Protein AF-A0A920S930-F1 (afdb_monomer)

Secondary structure (DSSP, 8-state):
---HHHHHHHTS------GGGSTTSSTHHHHHHHHHHHS-TT--------SSHHHHHHHTTSTT-------S---------PPP-

pLDDT: mean 71.43, std 22.7, range [26.98, 94.38]

Radius of gyration: 18.14 Å; Cα contacts (8 Å, |Δi|>4): 68; chains: 1; bounding box: 39×32×46 Å

Foldseek 3Di:
DWDPVVCVVVVHTDDDPLQCPPPLRHPLLVVLQVVVVPDDPPPPEDDDDDLDSNLSSNVPNDPDHDPPRPNDPDDDDDDDDDDDD

Solvent-accessible surface area (backbone atoms only — not comparable to full-atom values): 5664 Å² total; per-residue (Å²): 94,70,51,71,71,60,20,66,75,67,76,45,92,58,77,52,84,70,37,58,76,34,99,55,50,31,63,43,34,59,57,37,37,56,56,59,71,70,51,58,92,83,67,86,76,83,88,79,95,51,80,47,58,57,35,51,11,45,43,71,60,44,104,75,50,76,71,82,72,78,70,60,100,66,83,85,84,86,89,81,86,80,86,77,131

Mean predicted aligned error: 12.05 Å

Structure (mmCIF, N/CA/C/O backbone):
data_AF-A0A920S930-F1
#
_entry.id   AF-A0A920S930-F1
#
loop_
_atom_site.group_PDB
_atom_site.id
_atom_site.type_symbol
_atom_site.label_atom_id
_atom_site.label_alt_id
_atom_site.label_comp_id
_atom_site.label_asym_id
_atom_site.label_entity_id
_atom_site.label_seq_id
_atom_site.pdbx_PDB_ins_code
_atom_site.Cartn_x
_atom_site.Cartn_y
_atom_site.Cartn_z
_atom_site.occupancy
_atom_site.B_iso_or_equiv
_atom_site.auth_seq_i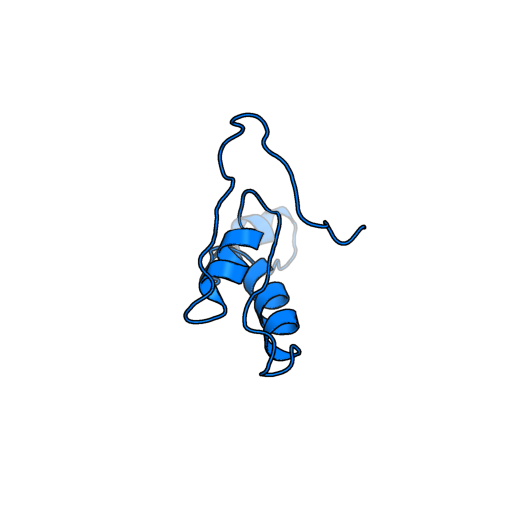d
_atom_site.auth_comp_id
_atom_site.auth_asym_id
_atom_site.auth_atom_id
_atom_site.pdbx_PDB_model_num
ATOM 1 N N . MET A 1 1 ? -6.146 -2.694 14.802 1.00 81.56 1 MET A N 1
ATOM 2 C CA . MET A 1 1 ? -5.650 -1.909 15.953 1.00 81.56 1 MET A CA 1
ATOM 3 C C . MET A 1 1 ? -6.774 -0.981 16.375 1.00 81.56 1 MET A C 1
ATOM 5 O O . MET A 1 1 ? -7.462 -0.492 15.488 1.00 81.56 1 MET A O 1
ATOM 9 N N . THR A 1 2 ? -7.006 -0.795 17.670 1.00 88.69 2 THR A N 1
ATOM 10 C CA . THR A 1 2 ? -8.097 0.029 18.226 1.00 88.69 2 THR A CA 1
ATOM 11 C C . THR A 1 2 ? -7.535 0.898 19.355 1.00 88.69 2 THR A C 1
ATOM 13 O O . THR A 1 2 ? -6.439 0.623 19.846 1.00 88.69 2 THR A O 1
ATOM 16 N N . SER A 1 3 ? -8.238 1.968 19.733 1.00 90.25 3 SER A N 1
ATOM 17 C CA . SER A 1 3 ? -7.827 2.859 20.825 1.00 90.25 3 SER A CA 1
ATOM 18 C C . SER A 1 3 ? -9.010 3.145 21.740 1.00 90.25 3 SER A C 1
ATOM 20 O O . SER A 1 3 ? -9.993 3.740 21.305 1.00 90.25 3 SER A O 1
ATOM 22 N N . THR A 1 4 ? -8.904 2.741 23.006 1.00 90.81 4 THR A N 1
ATOM 23 C CA . THR A 1 4 ? -9.978 2.892 23.997 1.00 90.81 4 THR A CA 1
ATOM 24 C C . THR A 1 4 ? -10.328 4.358 24.249 1.00 90.81 4 THR A C 1
ATOM 26 O O . THR A 1 4 ? -11.500 4.711 24.220 1.00 90.81 4 THR A O 1
ATOM 29 N N . SER A 1 5 ? -9.332 5.239 24.385 1.00 92.19 5 SER A N 1
ATOM 30 C CA . SER A 1 5 ? -9.563 6.667 24.656 1.00 92.19 5 SER A CA 1
ATOM 31 C C . SER A 1 5 ? -10.307 7.382 23.524 1.00 92.19 5 SER A C 1
ATOM 33 O O . SER A 1 5 ? -11.177 8.216 23.772 1.00 92.19 5 SER A O 1
ATOM 35 N N . LEU A 1 6 ? -9.992 7.047 22.269 1.00 89.25 6 LEU A N 1
ATOM 36 C CA . LEU A 1 6 ? -10.685 7.612 21.109 1.00 89.25 6 LEU A CA 1
ATOM 37 C C . LEU A 1 6 ? -12.100 7.051 20.977 1.00 89.25 6 LEU A C 1
ATOM 39 O O . LEU A 1 6 ? -13.011 7.800 20.630 1.00 89.25 6 LEU A O 1
ATOM 43 N N . ASN A 1 7 ? -12.290 5.770 21.297 1.00 92.44 7 ASN A N 1
ATOM 44 C CA . ASN A 1 7 ? -13.610 5.155 21.284 1.00 92.44 7 ASN A CA 1
ATOM 45 C C . ASN A 1 7 ? -14.541 5.790 22.329 1.00 92.44 7 ASN A C 1
ATOM 47 O O . ASN A 1 7 ? -15.685 6.099 22.014 1.00 92.44 7 ASN A O 1
ATOM 51 N N . GLU A 1 8 ? -14.043 6.047 23.542 1.00 93.25 8 GLU A N 1
ATOM 52 C CA . GLU A 1 8 ? -14.797 6.718 24.611 1.00 93.25 8 GLU A CA 1
ATOM 53 C C . GLU A 1 8 ? -15.124 8.174 24.261 1.00 93.25 8 GLU A C 1
ATOM 55 O O . GLU A 1 8 ? -16.247 8.624 24.474 1.00 93.25 8 GLU A O 1
ATOM 60 N N . THR A 1 9 ? -14.172 8.899 23.664 1.00 94.38 9 THR A N 1
ATOM 61 C CA . THR A 1 9 ? -14.369 10.306 23.269 1.00 94.38 9 THR A CA 1
ATOM 62 C C . THR A 1 9 ? -15.431 10.457 22.177 1.00 94.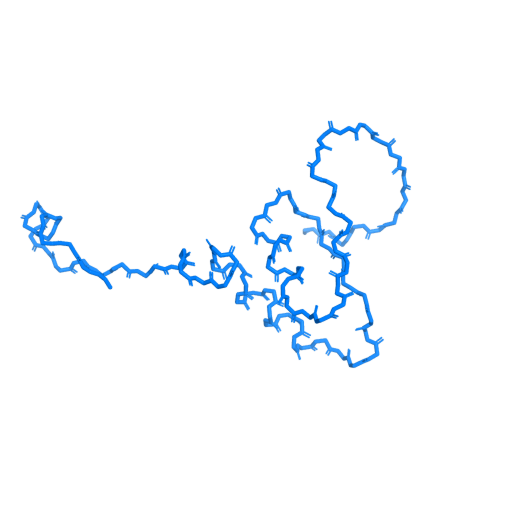38 9 THR A C 1
ATOM 64 O O . THR A 1 9 ? -16.162 11.444 22.154 1.00 94.38 9 THR A O 1
ATOM 67 N N . LEU A 1 10 ? -15.511 9.496 21.252 1.00 91.62 10 LEU A N 1
ATOM 68 C CA . LEU A 1 10 ? -16.391 9.561 20.081 1.00 91.62 10 LEU A CA 1
ATOM 69 C C . LEU A 1 10 ? -17.646 8.685 20.213 1.00 91.62 10 LEU A C 1
ATOM 71 O O . LEU A 1 10 ? -18.489 8.706 19.319 1.00 91.62 10 LEU A O 1
ATOM 75 N N . GLY A 1 11 ? -17.775 7.919 21.302 1.00 92.69 11 GLY A N 1
ATOM 76 C CA . GLY A 1 11 ? -18.889 6.995 21.534 1.00 92.69 11 GLY A CA 1
ATOM 77 C C . GLY A 1 11 ? -19.025 5.903 20.466 1.00 92.69 11 GLY A C 1
ATOM 78 O O . GLY A 1 11 ? -20.134 5.439 20.211 1.00 92.69 11 GLY A O 1
ATOM 79 N N . ALA A 1 12 ? -17.927 5.523 19.806 1.00 91.81 12 ALA A N 1
ATOM 80 C CA . ALA A 1 12 ? -17.923 4.607 18.664 1.00 91.81 12 ALA A CA 1
ATOM 81 C C . ALA A 1 12 ? -16.707 3.670 18.685 1.00 91.81 12 ALA A C 1
ATOM 83 O O . ALA A 1 12 ? -15.661 4.011 19.228 1.00 91.81 12 ALA A O 1
ATOM 84 N N . GLU A 1 13 ? -16.809 2.502 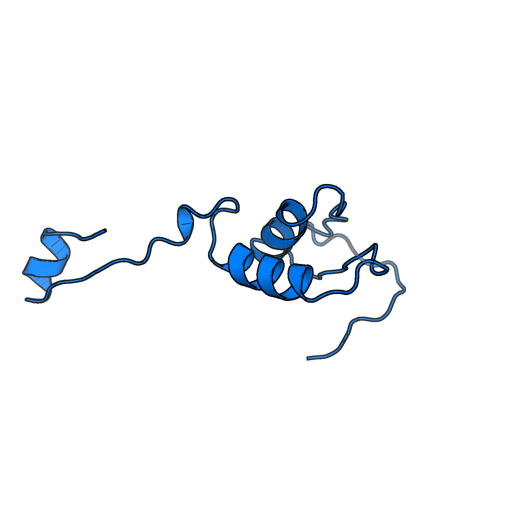18.048 1.00 92.00 13 GLU A N 1
ATOM 85 C CA . GLU A 1 13 ? -15.666 1.597 17.885 1.00 92.00 13 GLU A CA 1
ATOM 86 C C . GLU A 1 13 ? -14.848 1.944 16.635 1.00 92.00 13 GLU A C 1
ATOM 88 O O . GLU A 1 13 ? -15.277 1.720 15.501 1.00 92.00 13 GLU A O 1
ATOM 93 N N . LEU A 1 14 ? -13.639 2.473 16.836 1.00 90.94 14 LEU A N 1
ATOM 94 C CA . LEU A 1 14 ? -12.718 2.807 15.756 1.00 90.94 14 LEU A CA 1
ATOM 95 C C . LEU A 1 14 ? -11.703 1.697 15.502 1.00 90.94 14 LEU A C 1
ATOM 97 O O . LEU A 1 14 ? -10.979 1.255 16.399 1.00 90.94 14 LEU A O 1
ATOM 101 N N . PHE A 1 15 ? -11.573 1.331 14.228 1.00 92.56 15 PHE A N 1
ATOM 102 C CA . PHE A 1 15 ? -10.587 0.373 13.748 1.00 92.56 15 PHE A CA 1
ATOM 103 C C . PHE A 1 15 ? -9.565 1.063 12.846 1.00 92.56 15 PHE A C 1
ATOM 105 O O . PHE A 1 15 ? -9.895 1.618 11.800 1.00 92.56 15 PHE A O 1
ATOM 112 N N . PHE A 1 16 ? -8.292 0.981 13.225 1.00 90.44 16 PHE A N 1
ATOM 113 C CA . PHE A 1 16 ? -7.185 1.546 12.462 1.00 90.44 16 PHE A CA 1
ATOM 114 C C . PHE A 1 16 ? -6.585 0.506 11.519 1.00 90.44 16 PHE A C 1
ATOM 116 O O . PHE A 1 16 ? -6.127 -0.566 11.946 1.00 90.44 16 PHE A O 1
ATOM 123 N N . LYS A 1 17 ? -6.532 0.854 10.229 1.00 90.38 17 LYS A N 1
ATOM 124 C CA . LYS A 1 17 ? -5.771 0.115 9.222 1.00 90.38 17 LYS A CA 1
ATOM 125 C C . LYS A 1 17 ? -4.337 0.647 9.167 1.00 90.38 17 LYS A C 1
ATOM 127 O O . LYS A 1 17 ? -4.031 1.612 8.475 1.00 90.38 17 LYS A O 1
ATOM 132 N N . CYS A 1 18 ? -3.457 0.003 9.922 1.00 88.31 18 CYS A N 1
ATOM 133 C CA . CYS A 1 18 ? -2.073 0.431 10.116 1.00 88.31 18 CYS A CA 1
ATOM 134 C C . CYS A 1 18 ? -1.151 -0.002 8.965 1.00 88.31 18 CYS A C 1
ATOM 136 O O . CYS A 1 18 ? -0.357 -0.932 9.091 1.00 88.31 18 CYS A O 1
ATOM 138 N N . GLU A 1 19 ? -1.245 0.675 7.821 1.00 89.31 19 GLU A N 1
ATOM 139 C CA . GLU A 1 19 ? -0.376 0.415 6.660 1.00 89.31 19 GLU A CA 1
ATOM 140 C C . GLU A 1 19 ? 1.080 0.883 6.862 1.00 89.31 19 GLU A C 1
ATOM 142 O O . GLU A 1 19 ? 1.948 0.579 6.047 1.00 89.31 19 GLU A O 1
ATOM 147 N N . ASN A 1 20 ? 1.376 1.573 7.966 1.00 86.31 20 ASN A N 1
ATOM 148 C CA . ASN A 1 20 ? 2.734 1.921 8.393 1.00 86.31 20 ASN A CA 1
ATOM 149 C C . ASN A 1 20 ? 3.585 0.695 8.773 1.00 86.31 20 ASN A C 1
ATOM 151 O O . ASN A 1 20 ? 4.805 0.794 8.792 1.00 86.31 20 ASN A O 1
ATOM 155 N N . PHE A 1 21 ? 2.967 -0.457 9.057 1.00 87.56 21 PHE A N 1
ATOM 156 C CA . PHE A 1 21 ? 3.685 -1.712 9.324 1.00 87.56 21 PHE A CA 1
ATOM 157 C C . PHE A 1 21 ? 3.993 -2.525 8.061 1.00 87.56 21 PHE A C 1
ATOM 159 O O . PHE A 1 21 ? 4.554 -3.616 8.143 1.00 87.56 21 PHE A O 1
ATOM 166 N N . GLN A 1 22 ? 3.611 -2.029 6.884 1.00 84.69 22 GLN A N 1
ATOM 167 C CA . GLN A 1 22 ? 3.984 -2.652 5.621 1.00 84.69 22 GLN A CA 1
ATOM 168 C C . GLN A 1 22 ? 5.510 -2.590 5.423 1.00 84.69 22 GLN A C 1
ATOM 170 O O . GLN A 1 22 ? 6.150 -1.683 5.947 1.00 84.69 22 GLN A O 1
ATOM 175 N N . ARG A 1 23 ? 6.108 -3.506 4.641 1.00 82.56 23 ARG A N 1
ATOM 176 C CA . ARG A 1 23 ? 7.585 -3.627 4.509 1.00 82.56 23 ARG A CA 1
ATOM 177 C C . ARG A 1 23 ? 8.306 -2.316 4.163 1.00 82.56 23 ARG A C 1
ATOM 179 O O . ARG A 1 23 ? 9.450 -2.142 4.558 1.00 82.56 23 ARG A O 1
ATOM 186 N N . THR A 1 24 ? 7.650 -1.400 3.452 1.00 84.81 24 THR A N 1
ATOM 187 C CA . THR A 1 24 ? 8.211 -0.090 3.067 1.00 84.81 24 THR A CA 1
ATOM 188 C C . THR A 1 24 ? 7.665 1.076 3.889 1.00 84.81 24 THR A C 1
ATOM 190 O O . THR A 1 24 ? 7.759 2.231 3.481 1.00 84.81 24 THR A O 1
ATOM 193 N N . GLY A 1 25 ? 7.040 0.786 5.030 1.00 85.12 25 GLY A N 1
ATOM 194 C CA . GLY A 1 25 ? 6.462 1.779 5.931 1.00 85.12 25 GLY A CA 1
ATOM 195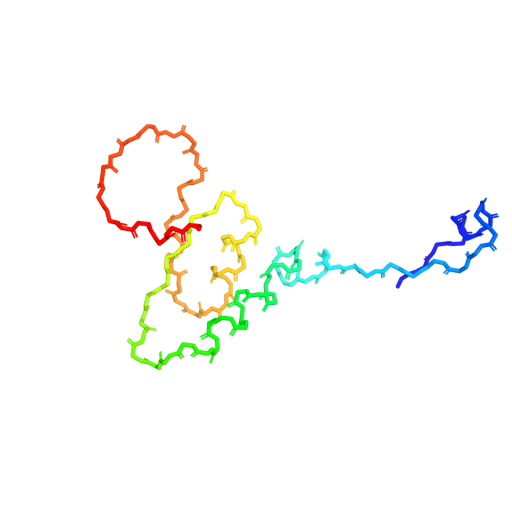 C C . GLY A 1 25 ? 5.194 2.452 5.401 1.00 85.12 25 GLY A C 1
ATOM 196 O O . GLY A 1 25 ? 4.770 3.470 5.945 1.00 85.12 25 GLY A O 1
ATOM 197 N N . SER A 1 26 ? 4.590 1.945 4.318 1.00 88.38 26 SER A N 1
ATOM 198 C CA . SER A 1 26 ? 3.383 2.543 3.742 1.00 88.38 26 SER A CA 1
ATOM 199 C C . SER A 1 26 ? 2.559 1.586 2.878 1.00 88.38 26 SER A C 1
ATOM 201 O O . SER A 1 26 ? 3.051 0.580 2.366 1.00 88.38 26 SER A O 1
ATOM 203 N N . PHE A 1 27 ? 1.316 1.986 2.597 1.00 88.69 27 PHE A N 1
ATOM 204 C CA . PHE A 1 27 ? 0.396 1.244 1.729 1.00 88.69 27 PHE A CA 1
ATOM 205 C C . PHE A 1 27 ? 0.871 1.122 0.271 1.00 88.69 27 PHE A C 1
ATOM 207 O O . PHE A 1 27 ? 0.389 0.260 -0.466 1.00 88.69 27 PHE A O 1
ATOM 214 N N . LYS A 1 28 ? 1.818 1.969 -0.165 1.00 88.88 28 LYS A N 1
ATOM 215 C CA . LYS A 1 28 ? 2.222 2.087 -1.574 1.00 88.88 28 LYS A CA 1
ATOM 216 C C . LYS A 1 28 ? 2.905 0.831 -2.116 1.00 88.88 28 LYS A C 1
ATOM 218 O O . LYS A 1 28 ? 2.865 0.609 -3.324 1.00 88.88 28 LYS A O 1
ATOM 223 N N . LEU A 1 29 ? 3.436 -0.028 -1.238 1.00 86.31 29 LEU A N 1
ATOM 224 C CA . LEU A 1 29 ? 3.963 -1.340 -1.624 1.00 86.31 29 LEU A CA 1
ATOM 225 C C . LEU A 1 29 ? 2.926 -2.194 -2.348 1.00 86.31 29 LEU A C 1
ATOM 227 O O . LEU A 1 29 ? 3.259 -2.879 -3.307 1.00 86.31 29 LEU A O 1
ATOM 231 N N . ARG A 1 30 ? 1.663 -2.131 -1.913 1.00 88.56 30 ARG A N 1
ATOM 232 C CA . ARG A 1 30 ? 0.586 -2.930 -2.506 1.00 88.56 30 ARG A CA 1
ATOM 233 C C . ARG A 1 30 ? 0.371 -2.564 -3.971 1.00 88.56 30 ARG A C 1
ATOM 235 O O . ARG A 1 30 ? 0.284 -3.454 -4.808 1.00 88.56 30 ARG A O 1
ATOM 242 N N . GLY A 1 31 ? 0.336 -1.265 -4.273 1.00 87.19 31 GLY A N 1
ATOM 243 C CA . GLY A 1 31 ? 0.210 -0.765 -5.643 1.00 87.19 31 GLY A CA 1
ATOM 244 C C . GLY A 1 31 ? 1.426 -1.127 -6.492 1.00 87.19 31 GLY A C 1
ATOM 245 O O . GLY A 1 31 ? 1.270 -1.684 -7.573 1.00 87.19 31 GLY A O 1
ATOM 246 N N . ALA A 1 32 ? 2.632 -0.904 -5.960 1.00 85.88 32 ALA A N 1
ATOM 247 C CA . ALA A 1 32 ? 3.868 -1.244 -6.660 1.00 85.88 32 ALA A CA 1
ATOM 248 C C . ALA A 1 32 ? 3.952 -2.740 -7.003 1.00 85.88 32 ALA A C 1
ATOM 250 O O . ALA A 1 32 ? 4.269 -3.093 -8.137 1.00 85.88 32 ALA A O 1
ATOM 251 N N . MET A 1 33 ? 3.611 -3.623 -6.059 1.00 86.25 33 MET A N 1
ATOM 252 C CA . MET A 1 33 ? 3.568 -5.069 -6.293 1.00 86.25 33 MET A C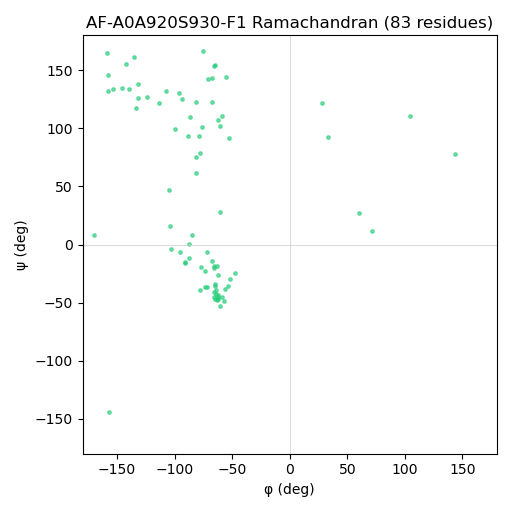A 1
ATOM 253 C C . MET A 1 33 ? 2.484 -5.457 -7.293 1.00 86.25 33 MET A C 1
ATOM 255 O O . MET A 1 33 ? 2.766 -6.236 -8.195 1.00 86.25 33 MET A O 1
ATOM 259 N N . ASN A 1 34 ? 1.275 -4.905 -7.173 1.00 90.94 34 ASN A N 1
ATOM 260 C CA . ASN A 1 34 ? 0.187 -5.208 -8.099 1.00 90.94 34 ASN A CA 1
ATOM 261 C C . ASN A 1 34 ? 0.573 -4.892 -9.548 1.00 90.94 34 ASN A C 1
ATOM 263 O O . ASN A 1 34 ? 0.428 -5.746 -10.416 1.00 90.94 34 ASN A O 1
ATOM 267 N N . THR A 1 35 ? 1.122 -3.701 -9.796 1.00 87.44 35 THR A N 1
ATOM 268 C CA . THR A 1 35 ? 1.591 -3.325 -11.132 1.00 87.44 35 THR A CA 1
ATOM 269 C C . THR A 1 35 ? 2.737 -4.227 -11.575 1.00 87.44 35 THR A C 1
ATOM 271 O O . THR A 1 35 ? 2.700 -4.777 -12.666 1.00 87.44 35 THR A O 1
ATOM 274 N N . THR A 1 36 ? 3.731 -4.442 -10.711 1.00 83.81 36 THR A N 1
ATOM 275 C CA . THR A 1 36 ? 4.936 -5.206 -11.065 1.00 83.81 36 THR A CA 1
ATOM 276 C C . THR A 1 36 ? 4.650 -6.679 -11.368 1.00 83.81 36 THR A C 1
ATOM 278 O O . THR A 1 36 ? 5.308 -7.255 -12.229 1.00 83.81 36 THR A O 1
ATOM 281 N N . LEU A 1 37 ? 3.676 -7.289 -10.688 1.00 86.75 37 LEU A N 1
ATOM 282 C CA . LEU A 1 37 ? 3.264 -8.678 -10.917 1.00 86.75 37 LEU A CA 1
ATOM 283 C C . LEU A 1 37 ? 2.473 -8.865 -12.216 1.00 86.75 37 LEU A C 1
ATOM 285 O O . LEU A 1 37 ? 2.424 -9.975 -12.734 1.00 86.75 37 LEU A O 1
ATOM 289 N N . GLN A 1 38 ? 1.856 -7.801 -12.730 1.00 88.25 38 GLN A N 1
ATOM 290 C CA . GLN A 1 38 ? 1.122 -7.828 -13.997 1.00 88.25 38 GLN A CA 1
ATOM 291 C C . GLN A 1 38 ? 2.016 -7.539 -15.209 1.00 88.25 38 GLN A C 1
ATOM 293 O O . GLN A 1 38 ? 1.589 -7.738 -16.345 1.00 88.25 38 GLN A O 1
ATOM 298 N N . LEU A 1 39 ? 3.253 -7.082 -14.989 1.00 85.94 39 LEU A N 1
ATOM 299 C CA . LEU A 1 39 ? 4.221 -6.899 -16.065 1.00 85.94 39 LEU A CA 1
ATOM 300 C C . LEU A 1 39 ? 4.693 -8.252 -16.597 1.00 85.94 39 LEU A C 1
ATOM 302 O O . LEU A 1 39 ? 4.938 -9.196 -15.844 1.00 85.94 39 LEU A O 1
ATOM 306 N N . SER A 1 40 ? 4.882 -8.319 -17.908 1.00 84.75 40 SER A N 1
ATOM 307 C CA . SER A 1 40 ? 5.455 -9.476 -18.578 1.00 84.75 40 SER A CA 1
ATOM 308 C C . SER A 1 40 ? 6.924 -9.693 -18.173 1.00 84.75 40 SER A C 1
ATOM 310 O O . SER A 1 40 ? 7.640 -8.780 -17.749 1.00 84.75 40 SER A O 1
ATOM 312 N N . ASN A 1 41 ? 7.384 -10.946 -18.259 1.00 81.62 41 ASN A N 1
ATOM 313 C CA . ASN A 1 41 ? 8.713 -11.360 -17.781 1.00 81.62 41 ASN A CA 1
ATOM 314 C C . ASN A 1 41 ? 9.885 -10.773 -18.595 1.00 81.62 41 ASN A C 1
ATOM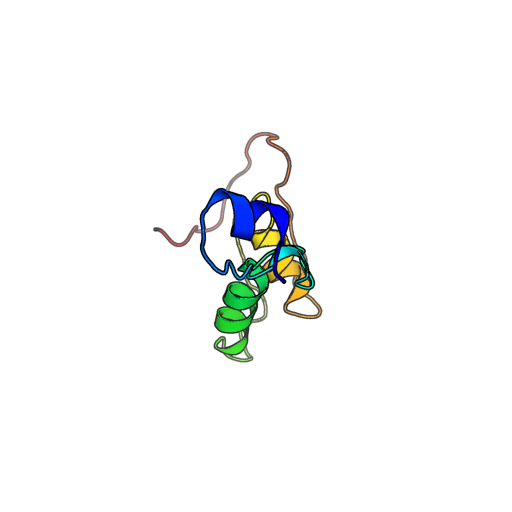 316 O O . ASN A 1 41 ? 11.035 -10.838 -18.164 1.00 81.62 41 ASN A O 1
ATOM 320 N N . ASP A 1 42 ? 9.608 -10.213 -19.769 1.00 85.75 42 ASP A N 1
ATOM 321 C CA . ASP A 1 42 ? 10.552 -9.484 -20.617 1.00 85.75 42 ASP A CA 1
ATOM 322 C C . ASP A 1 42 ? 10.830 -8.057 -20.111 1.00 85.75 42 ASP A C 1
ATOM 324 O O . ASP A 1 42 ? 11.882 -7.491 -20.419 1.00 85.75 42 ASP A O 1
ATOM 328 N N . VAL A 1 43 ? 9.956 -7.494 -19.267 1.00 78.88 43 VAL A N 1
ATOM 329 C CA . VAL A 1 43 ? 10.157 -6.174 -18.660 1.00 78.88 43 VAL A CA 1
ATOM 330 C C . VAL A 1 43 ? 11.176 -6.262 -17.526 1.00 78.88 43 VAL A C 1
ATOM 332 O O . VAL A 1 43 ? 10.870 -6.654 -16.394 1.00 78.88 43 VAL A O 1
ATOM 335 N N . ARG A 1 44 ? 12.408 -5.846 -17.829 1.00 77.75 44 ARG A N 1
ATOM 336 C CA . ARG A 1 44 ? 13.551 -5.866 -16.898 1.00 77.75 44 ARG A CA 1
ATOM 337 C C . ARG A 1 44 ? 13.736 -4.588 -16.089 1.00 77.75 44 ARG A C 1
ATOM 339 O O . ARG A 1 44 ? 14.492 -4.586 -15.121 1.00 77.75 44 ARG A O 1
ATOM 346 N N . THR A 1 45 ? 13.095 -3.491 -16.475 1.00 78.12 45 THR A N 1
ATOM 347 C CA . THR A 1 45 ? 13.290 -2.189 -15.828 1.00 78.12 45 THR A CA 1
ATOM 348 C C . THR A 1 45 ? 11.959 -1.475 -15.684 1.00 78.12 45 THR A C 1
ATOM 350 O O . THR A 1 45 ? 11.171 -1.429 -16.621 1.00 78.12 45 THR A O 1
ATOM 353 N N . VAL A 1 46 ? 11.724 -0.931 -14.493 1.00 78.25 46 VAL A N 1
ATOM 354 C CA . VAL A 1 46 ? 10.561 -0.107 -14.164 1.00 78.25 46 VAL A CA 1
ATOM 355 C C . VAL A 1 46 ? 11.103 1.210 -13.637 1.00 78.25 46 VAL A C 1
ATOM 357 O O . VAL A 1 46 ? 11.946 1.214 -12.739 1.00 78.25 46 VAL A O 1
ATOM 360 N N . VAL A 1 47 ? 10.653 2.315 -14.222 1.00 81.25 47 VAL A N 1
ATOM 361 C CA . VAL A 1 47 ? 11.031 3.665 -13.803 1.00 81.25 47 VAL A CA 1
ATOM 362 C C . VAL A 1 47 ? 9.834 4.288 -13.104 1.00 81.25 47 VAL A C 1
ATOM 364 O O . VAL A 1 47 ? 8.716 4.229 -13.605 1.00 81.25 47 VAL A O 1
ATOM 367 N N . THR A 1 48 ? 10.073 4.876 -11.938 1.00 77.25 48 THR A N 1
ATOM 368 C CA . THR A 1 48 ? 9.077 5.652 -11.202 1.00 77.25 48 THR A CA 1
ATOM 369 C C . THR A 1 48 ? 9.702 6.9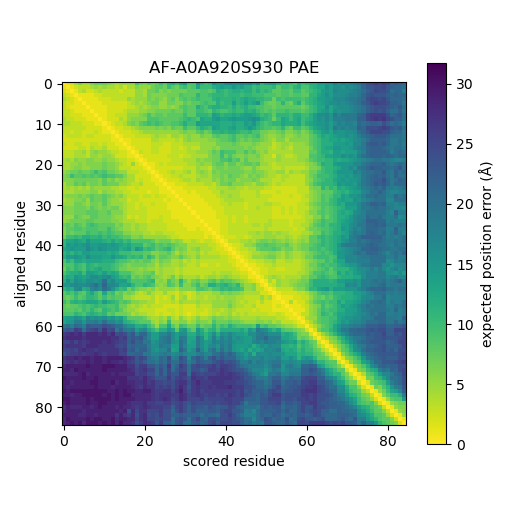71 -10.783 1.00 77.25 48 THR A C 1
ATOM 371 O O . THR A 1 48 ? 10.847 7.009 -10.331 1.00 77.25 48 THR A O 1
ATOM 374 N N . HIS A 1 49 ? 8.951 8.057 -10.915 1.00 80.75 49 HIS A N 1
ATOM 375 C CA . HIS A 1 49 ? 9.346 9.350 -10.383 1.00 80.75 49 HIS A CA 1
ATOM 376 C C . HIS A 1 49 ? 8.617 9.579 -9.059 1.00 80.75 49 HIS A C 1
ATOM 378 O O . HIS A 1 49 ? 7.439 9.926 -9.021 1.00 80.75 49 HIS A O 1
ATOM 384 N N . SER A 1 50 ? 9.305 9.342 -7.944 1.00 79.81 50 SER A N 1
ATOM 385 C CA . SER A 1 50 ? 8.780 9.679 -6.625 1.00 79.81 50 SER A CA 1
ATOM 386 C C . SER A 1 50 ? 9.906 9.935 -5.639 1.00 79.81 50 SER A C 1
ATOM 388 O O . SER A 1 50 ? 10.842 9.151 -5.533 1.00 79.81 50 SER A O 1
ATOM 390 N N . SER A 1 51 ? 9.784 11.012 -4.873 1.00 72.06 51 SER A N 1
ATOM 391 C CA . SER A 1 51 ? 10.752 11.421 -3.854 1.00 72.06 51 SER A CA 1
ATOM 392 C C . SER A 1 51 ? 10.553 10.738 -2.491 1.00 72.06 51 SER A C 1
ATOM 394 O O . SER A 1 51 ? 11.193 11.134 -1.520 1.00 72.06 51 SER A O 1
ATOM 396 N N . GLY A 1 52 ? 9.665 9.740 -2.375 1.00 78.62 52 GLY A N 1
ATOM 397 C CA . GLY A 1 52 ? 9.303 9.155 -1.078 1.00 78.62 52 GLY A CA 1
ATOM 398 C C . GLY A 1 52 ? 8.735 7.738 -1.148 1.00 78.62 52 GLY A C 1
ATOM 399 O O . GLY A 1 52 ? 9.143 6.931 -1.974 1.00 78.62 52 GLY A O 1
ATOM 400 N N . ASN A 1 53 ? 7.764 7.431 -0.281 1.00 82.50 53 ASN A N 1
ATOM 401 C CA . ASN A 1 53 ? 7.209 6.086 -0.037 1.00 82.50 53 ASN A CA 1
ATOM 402 C C . ASN A 1 53 ? 6.837 5.252 -1.285 1.00 82.50 53 ASN A C 1
ATOM 404 O O . ASN A 1 53 ? 6.754 4.029 -1.197 1.00 82.50 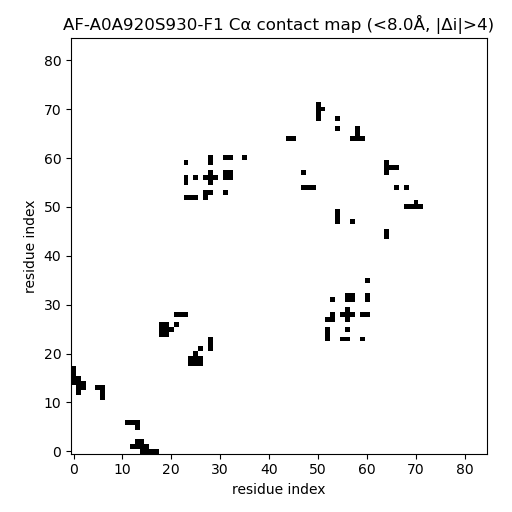53 ASN A O 1
ATOM 408 N N . HIS A 1 54 ? 6.560 5.890 -2.427 1.00 82.00 54 HIS A N 1
ATOM 409 C CA . HIS A 1 54 ? 6.272 5.196 -3.685 1.00 82.00 54 HIS A CA 1
ATOM 410 C C . HIS A 1 54 ? 7.545 4.669 -4.361 1.00 82.00 54 HIS A C 1
ATOM 412 O O . HIS A 1 54 ? 7.541 3.545 -4.849 1.00 82.00 54 HIS A O 1
ATOM 418 N N . GLY A 1 55 ? 8.638 5.437 -4.332 1.00 81.50 55 GLY A N 1
ATOM 419 C CA . GLY A 1 55 ? 9.949 4.963 -4.774 1.00 81.50 55 GLY A CA 1
ATOM 420 C C . GLY A 1 55 ? 10.395 3.765 -3.935 1.00 81.50 55 GLY A C 1
ATOM 421 O O . GLY A 1 55 ? 10.560 2.661 -4.453 1.00 81.50 55 GLY A O 1
ATOM 422 N N . ALA A 1 56 ? 10.382 3.924 -2.606 1.00 81.69 56 ALA A N 1
ATOM 423 C CA . ALA A 1 56 ? 10.712 2.842 -1.673 1.00 81.69 56 ALA A CA 1
ATOM 424 C C . ALA A 1 56 ? 9.880 1.562 -1.911 1.00 81.69 56 ALA A C 1
ATOM 426 O O . ALA A 1 56 ? 10.392 0.448 -1.780 1.00 81.69 56 ALA A O 1
ATOM 427 N N . ALA A 1 57 ? 8.604 1.712 -2.291 1.00 83.50 57 ALA A N 1
ATOM 428 C CA . ALA A 1 57 ? 7.721 0.610 -2.668 1.00 83.50 57 ALA A CA 1
ATOM 429 C C . ALA A 1 57 ? 8.204 -0.161 -3.909 1.00 83.50 57 ALA A C 1
ATOM 431 O O . ALA A 1 57 ? 8.249 -1.390 -3.865 1.00 83.50 57 ALA A O 1
ATOM 432 N N . PHE A 1 58 ? 8.595 0.528 -4.983 1.00 79.88 58 PHE A N 1
ATOM 433 C CA . PHE A 1 58 ? 9.123 -0.114 -6.192 1.00 79.88 58 PHE A CA 1
ATOM 434 C C . PHE A 1 58 ? 10.545 -0.655 -6.009 1.00 79.88 58 PHE A C 1
ATOM 436 O O . PHE A 1 58 ? 10.833 -1.751 -6.488 1.00 79.88 58 PHE A O 1
ATOM 443 N N . GLY A 1 59 ? 11.401 0.035 -5.248 1.00 75.56 59 GLY A N 1
ATOM 444 C CA . GLY A 1 59 ? 12.742 -0.450 -4.901 1.00 75.56 59 GLY A CA 1
ATOM 445 C C . GLY A 1 59 ? 12.736 -1.751 -4.089 1.00 75.56 59 GLY A C 1
ATOM 446 O O . GLY A 1 59 ? 13.670 -2.540 -4.183 1.00 75.56 59 GLY A O 1
ATOM 447 N N . SER A 1 60 ? 11.662 -2.015 -3.336 1.00 71.06 60 SER A N 1
ATOM 448 C CA . SER A 1 60 ? 11.519 -3.224 -2.505 1.00 71.06 60 SER A CA 1
ATOM 449 C C . SER A 1 60 ? 10.743 -4.371 -3.177 1.00 71.06 60 SER A C 1
ATOM 451 O O . SER A 1 60 ? 10.612 -5.441 -2.583 1.00 71.06 60 SER A O 1
ATOM 453 N N . GLY A 1 61 ? 10.158 -4.149 -4.363 1.00 61.75 61 GLY A N 1
ATOM 454 C CA . GLY A 1 61 ? 9.195 -5.065 -4.997 1.00 61.75 61 GLY A CA 1
ATOM 455 C C . GLY A 1 61 ? 9.787 -6.127 -5.935 1.00 61.75 61 GLY A C 1
ATOM 456 O O . GLY A 1 61 ? 9.106 -7.101 -6.246 1.00 61.75 61 GLY A O 1
ATOM 457 N N . ARG A 1 62 ? 11.038 -5.969 -6.380 1.00 55.81 62 ARG A N 1
ATOM 458 C CA . ARG A 1 62 ? 11.770 -6.915 -7.244 1.00 55.81 62 ARG A CA 1
ATOM 459 C C . ARG A 1 62 ? 13.251 -6.884 -6.857 1.00 55.81 62 ARG A C 1
ATOM 461 O O . ARG A 1 62 ? 13.797 -5.789 -6.759 1.00 55.81 62 ARG A O 1
ATOM 468 N N . ASP A 1 63 ? 13.893 -8.049 -6.716 1.00 46.59 63 ASP A N 1
ATOM 469 C CA . ASP A 1 63 ? 15.303 -8.276 -6.303 1.00 46.59 63 ASP A CA 1
ATOM 470 C C . ASP A 1 63 ? 16.391 -7.651 -7.223 1.00 46.59 63 ASP A C 1
ATOM 472 O O . ASP A 1 63 ? 17.517 -8.133 -7.316 1.00 46.59 63 ASP A O 1
ATOM 476 N N . GLY A 1 64 ? 16.101 -6.558 -7.930 1.00 43.22 64 GLY A N 1
ATOM 477 C CA . GLY A 1 64 ? 17.049 -5.921 -8.842 1.00 43.22 64 GLY A CA 1
ATOM 478 C C . GLY A 1 64 ? 16.648 -4.555 -9.396 1.00 43.22 64 GLY A C 1
ATOM 479 O O . GLY A 1 64 ? 17.354 -4.044 -10.266 1.00 43.22 64 GLY A O 1
ATOM 480 N N . VAL A 1 65 ? 15.561 -3.928 -8.928 1.00 45.75 65 VAL A N 1
ATOM 481 C CA . VAL A 1 65 ? 15.228 -2.559 -9.360 1.00 45.75 65 VAL A CA 1
ATOM 482 C C . VAL A 1 65 ? 16.113 -1.589 -8.584 1.00 45.75 65 VAL A C 1
ATOM 484 O O . VAL A 1 65 ? 15.811 -1.190 -7.464 1.00 45.75 65 VAL A O 1
ATOM 487 N N . ARG A 1 66 ? 17.257 -1.229 -9.178 1.00 40.25 66 ARG A N 1
ATOM 488 C CA . ARG A 1 66 ? 18.083 -0.125 -8.684 1.00 40.25 66 ARG A CA 1
ATOM 489 C C . ARG A 1 66 ? 17.263 1.157 -8.775 1.00 40.25 66 ARG A C 1
ATOM 491 O O . ARG A 1 66 ? 17.088 1.700 -9.863 1.00 40.25 66 ARG A O 1
ATOM 498 N N . GLU A 1 67 ? 16.811 1.662 -7.634 1.00 42.84 67 GLU A N 1
ATOM 499 C CA . GLU A 1 67 ? 16.382 3.050 -7.543 1.00 42.84 67 GLU A CA 1
ATOM 500 C C . GLU A 1 67 ? 17.561 3.950 -7.926 1.00 42.84 67 GLU A C 1
ATOM 502 O O . GLU A 1 67 ? 18.536 4.082 -7.184 1.00 42.84 67 GLU A O 1
ATOM 507 N N . LYS A 1 68 ? 17.473 4.625 -9.074 1.00 40.19 68 LYS A N 1
ATOM 508 C CA . LYS A 1 68 ? 18.142 5.918 -9.217 1.00 40.19 68 LYS A CA 1
ATOM 509 C C . LYS A 1 68 ? 17.268 6.935 -8.497 1.00 40.19 68 LYS A C 1
ATOM 511 O O . LYS A 1 68 ? 16.486 7.642 -9.121 1.00 40.19 68 LYS A O 1
ATOM 516 N N . GLY A 1 69 ? 17.366 6.955 -7.170 1.00 39.69 69 GLY A N 1
ATOM 517 C CA . GLY A 1 69 ? 16.697 7.958 -6.357 1.00 39.69 69 GLY A CA 1
ATOM 518 C C . GLY A 1 69 ? 17.205 9.343 -6.746 1.00 39.69 69 GLY A C 1
ATOM 519 O O . GLY A 1 69 ? 18.288 9.746 -6.329 1.00 39.69 69 GLY A O 1
ATOM 520 N N . HIS A 1 70 ? 16.425 10.095 -7.524 1.00 40.09 70 HIS A N 1
ATOM 521 C CA . HIS A 1 70 ? 16.598 11.543 -7.652 1.00 40.09 70 HIS A CA 1
ATOM 522 C C . HIS A 1 70 ? 15.918 12.208 -6.444 1.00 40.09 70 HIS A C 1
ATOM 524 O O . HIS A 1 70 ? 14.920 12.912 -6.538 1.00 40.09 70 HIS A O 1
ATOM 530 N N . GLY A 1 71 ? 16.434 11.864 -5.261 1.00 35.59 71 GLY A N 1
ATOM 531 C CA . GLY A 1 71 ? 15.954 12.277 -3.944 1.00 35.59 71 GLY A CA 1
ATOM 532 C C . GLY A 1 71 ? 16.850 13.341 -3.322 1.00 35.59 71 GLY A C 1
ATOM 533 O O . GLY A 1 71 ? 17.264 13.224 -2.173 1.00 35.59 71 GLY A O 1
ATOM 534 N N . ARG A 1 72 ? 17.193 14.362 -4.104 1.00 30.25 72 ARG A N 1
ATOM 535 C CA . ARG A 1 72 ? 17.483 15.717 -3.632 1.00 30.25 72 ARG A CA 1
ATOM 536 C C . ARG A 1 72 ? 17.269 16.627 -4.833 1.00 30.25 72 ARG A C 1
ATOM 538 O O . ARG A 1 72 ? 17.748 16.309 -5.915 1.00 30.25 72 ARG A O 1
ATOM 545 N N . CYS A 1 73 ? 16.531 17.718 -4.650 1.00 28.62 73 CYS A N 1
ATOM 546 C CA . CYS A 1 73 ? 16.532 18.842 -5.582 1.00 28.62 73 CYS A CA 1
ATOM 547 C C . CYS A 1 73 ? 17.989 19.285 -5.803 1.00 28.62 73 CYS A C 1
ATOM 549 O O . CYS A 1 73 ? 18.526 20.066 -5.026 1.00 28.62 73 CYS A O 1
ATOM 551 N N . THR A 1 74 ? 18.645 18.741 -6.818 1.00 30.70 74 THR A N 1
ATOM 552 C CA . THR A 1 74 ? 19.868 19.271 -7.412 1.00 30.70 74 THR A CA 1
ATOM 553 C C . THR A 1 74 ? 19.623 19.263 -8.904 1.00 30.70 74 THR A C 1
ATOM 555 O O . THR A 1 74 ? 19.165 18.272 -9.464 1.00 30.70 74 THR A O 1
ATOM 558 N N . GLU A 1 75 ? 19.810 20.426 -9.496 1.00 31.23 75 GLU A N 1
ATOM 559 C CA . GLU A 1 75 ? 19.293 20.833 -10.789 1.00 31.23 75 GLU A CA 1
ATOM 560 C C . GLU A 1 75 ? 19.657 19.887 -11.944 1.00 31.23 75 GLU A C 1
ATOM 562 O O . GLU A 1 75 ? 20.757 19.348 -12.013 1.00 31.23 75 GLU A O 1
ATOM 567 N N . ARG A 1 76 ? 18.688 19.761 -12.864 1.00 34.81 76 ARG A N 1
ATOM 568 C CA . ARG A 1 76 ? 18.791 19.452 -14.302 1.00 34.81 76 ARG A CA 1
ATOM 569 C C . ARG A 1 76 ? 19.997 18.622 -14.772 1.00 34.81 76 ARG A C 1
ATOM 571 O O . ARG A 1 76 ? 21.111 19.128 -14.867 1.00 34.81 76 ARG A O 1
ATOM 578 N N . ARG A 1 77 ? 19.695 17.477 -15.395 1.00 32.09 77 ARG A N 1
ATOM 579 C CA . ARG A 1 77 ? 20.093 17.192 -16.789 1.00 32.09 77 ARG A CA 1
ATOM 580 C C . ARG A 1 77 ? 19.186 16.124 -17.405 1.00 32.09 77 ARG A C 1
ATOM 582 O O . ARG A 1 77 ? 18.648 15.273 -16.710 1.00 32.09 77 ARG A O 1
ATOM 589 N N . GLU A 1 78 ? 18.963 16.299 -18.696 1.00 38.28 78 GLU A N 1
ATOM 590 C CA . GLU A 1 78 ? 17.829 15.839 -19.493 1.00 38.28 78 GLU A CA 1
ATOM 591 C C . GLU A 1 78 ? 17.815 14.343 -19.850 1.00 38.28 78 GLU A C 1
ATOM 593 O O . GLU A 1 78 ? 18.842 13.669 -19.827 1.00 38.28 78 GLU A O 1
ATOM 598 N N . ALA A 1 79 ? 16.622 13.949 -20.320 1.00 31.20 79 ALA A N 1
ATOM 599 C CA . ALA A 1 79 ? 16.295 12.936 -21.331 1.00 31.20 79 ALA A CA 1
ATOM 600 C C . ALA A 1 79 ? 15.743 11.586 -20.832 1.00 31.20 79 ALA A C 1
ATOM 602 O O . ALA A 1 79 ? 16.467 10.750 -20.298 1.00 31.20 79 ALA A O 1
ATOM 603 N N . GLY A 1 80 ? 14.452 11.361 -21.122 1.00 29.81 80 GLY A N 1
ATOM 604 C CA . GLY A 1 80 ? 13.837 10.031 -21.177 1.00 29.81 80 GLY A CA 1
ATOM 605 C C . GLY A 1 80 ? 12.398 9.965 -20.658 1.00 29.81 80 GLY A C 1
ATOM 606 O O . GLY A 1 80 ? 12.192 9.529 -19.536 1.00 29.81 80 GLY A O 1
ATOM 607 N N . GLU A 1 81 ? 11.451 10.421 -21.484 1.00 34.78 81 GLU A N 1
ATOM 608 C CA . GLU A 1 81 ? 10.022 10.047 -21.560 1.00 34.78 81 GLU A CA 1
ATOM 609 C C . GLU A 1 81 ? 9.298 9.672 -20.247 1.00 34.78 81 GLU A C 1
ATOM 611 O O . GLU A 1 81 ? 9.262 8.520 -19.814 1.00 34.78 81 GLU A O 1
ATOM 616 N N . ALA A 1 82 ? 8.672 10.679 -19.631 1.0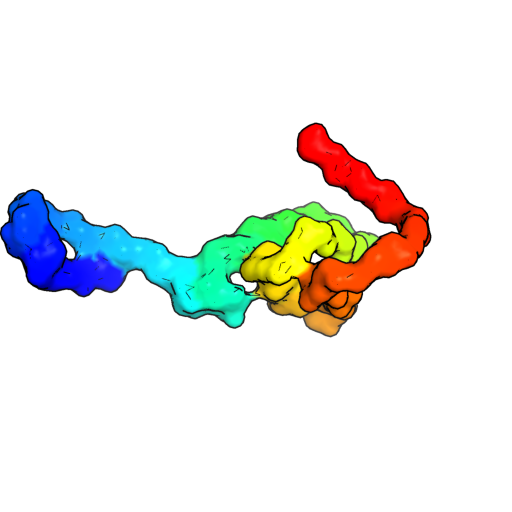0 31.47 82 ALA A N 1
ATOM 617 C CA . ALA A 1 82 ? 7.700 10.502 -18.561 1.00 31.47 82 ALA A CA 1
ATOM 618 C C . ALA A 1 82 ? 6.331 10.164 -19.170 1.00 31.47 82 ALA A C 1
ATOM 620 O O . ALA A 1 82 ? 5.803 10.926 -19.979 1.00 31.47 82 ALA A O 1
ATOM 621 N N . ILE A 1 83 ? 5.764 9.026 -18.774 1.00 33.56 83 ILE A N 1
ATOM 622 C CA . ILE A 1 83 ? 4.375 8.669 -19.069 1.00 33.56 83 ILE A CA 1
ATOM 623 C C . ILE A 1 83 ? 3.488 9.646 -18.284 1.00 33.56 83 ILE A C 1
ATOM 625 O O . ILE A 1 83 ? 3.648 9.793 -17.073 1.00 33.56 83 ILE A O 1
ATOM 629 N N . SER A 1 84 ? 2.639 10.357 -19.021 1.00 26.98 84 SER A N 1
ATOM 630 C CA . SER A 1 84 ? 1.752 11.440 -18.591 1.00 26.98 84 SER A CA 1
ATOM 631 C C . SER A 1 84 ? 0.628 10.974 -17.661 1.00 26.98 84 SER A C 1
ATOM 633 O O . SER A 1 84 ? 0.074 9.895 -17.881 1.00 26.98 84 SER A O 1
ATOM 635 N N . ASP A 1 85 ? 0.289 11.826 -16.685 1.00 36.31 85 ASP A N 1
ATOM 636 C CA . ASP A 1 85 ? -0.999 11.826 -15.965 1.00 36.31 85 ASP A CA 1
ATOM 637 C C . ASP A 1 85 ? -2.199 11.939 -16.925 1.00 36.31 85 ASP A C 1
ATOM 639 O O . ASP A 1 85 ? -2.064 12.629 -17.968 1.00 36.31 85 ASP A O 1
#

Sequence (85 aa):
MTSTSLNETLGAELFFKCENFQRTGSFKLRGAMNTTLQLSNDVRTVVTHSSGNHGAAFGSGRDGVREKGHGRCTERREAGEAISD